Protein AF-A0A060C2B7-F1 (afdb_monomer_lite)

Structure (mmCIF, N/CA/C/O backbone):
data_AF-A0A060C2B7-F1
#
_entry.id   AF-A0A060C2B7-F1
#
loop_
_atom_site.group_PDB
_atom_site.id
_atom_site.type_symbol
_atom_site.label_atom_id
_atom_site.label_alt_id
_atom_site.label_comp_id
_atom_site.label_asym_id
_atom_site.label_entity_id
_atom_site.label_seq_id
_atom_site.pdbx_PDB_ins_code
_atom_site.Cartn_x
_atom_site.Cartn_y
_atom_site.Cartn_z
_atom_site.occupancy
_atom_site.B_iso_or_equiv
_atom_site.auth_seq_id
_atom_site.auth_comp_id
_atom_site.auth_asym_id
_atom_site.auth_atom_id
_atom_site.pdbx_PDB_model_num
ATOM 1 N N . MET A 1 1 ? 0.358 -2.311 -1.365 1.00 93.38 1 MET A N 1
ATOM 2 C CA . MET A 1 1 ? -0.606 -1.192 -1.359 1.00 93.38 1 MET A CA 1
ATOM 3 C C . MET A 1 1 ? 0.187 0.089 -1.467 1.00 93.38 1 MET A C 1
ATOM 5 O O . MET A 1 1 ? 1.203 0.197 -0.792 1.00 93.38 1 MET A O 1
ATOM 9 N N . TYR A 1 2 ? -0.268 1.014 -2.302 1.00 96.44 2 TYR A N 1
ATOM 10 C CA . TYR A 1 2 ? 0.296 2.353 -2.413 1.00 96.44 2 TYR A CA 1
ATOM 11 C C . TYR A 1 2 ? -0.747 3.381 -1.995 1.00 96.44 2 TYR A C 1
ATOM 13 O O . TYR A 1 2 ? -1.914 3.257 -2.367 1.00 96.44 2 TYR A O 1
ATOM 21 N N . VAL A 1 3 ? -0.301 4.384 -1.244 1.00 96.44 3 VAL A N 1
ATOM 22 C CA . VAL A 1 3 ? -1.091 5.552 -0.849 1.00 96.44 3 VAL A CA 1
ATOM 23 C C . VAL A 1 3 ? -0.343 6.772 -1.369 1.00 96.44 3 VAL A C 1
ATOM 25 O O . VAL A 1 3 ? 0.573 7.247 -0.698 1.00 96.44 3 VAL A O 1
ATOM 28 N N . PRO A 1 4 ? -0.603 7.205 -2.614 1.00 95.50 4 PRO A N 1
ATOM 29 C CA . PRO A 1 4 ? 0.105 8.338 -3.183 1.00 95.50 4 PRO A CA 1
ATOM 30 C C . PRO A 1 4 ? -0.215 9.594 -2.384 1.00 95.50 4 PRO A C 1
ATOM 32 O O . PRO A 1 4 ? -1.386 9.944 -2.219 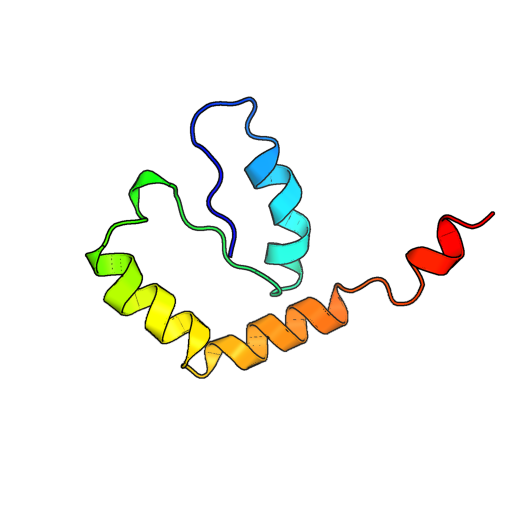1.00 95.50 4 PRO A O 1
ATOM 35 N N . TYR A 1 5 ? 0.828 10.277 -1.925 1.00 92.44 5 TYR A N 1
ATOM 36 C CA . TYR A 1 5 ? 0.669 11.550 -1.240 1.00 92.44 5 TYR A CA 1
ATOM 37 C C . TYR A 1 5 ? 0.008 12.558 -2.200 1.00 92.44 5 TYR A C 1
ATOM 39 O O . TYR A 1 5 ? 0.472 12.705 -3.337 1.00 92.44 5 TYR A O 1
ATOM 47 N N . PRO A 1 6 ? -1.079 13.242 -1.796 1.00 86.25 6 PRO A N 1
ATOM 48 C CA . PRO A 1 6 ? -1.865 14.080 -2.701 1.00 86.25 6 PRO A CA 1
ATOM 49 C C . PRO A 1 6 ? -1.119 15.350 -3.120 1.00 86.25 6 PRO A C 1
ATOM 51 O O . PRO A 1 6 ? -1.486 15.981 -4.110 1.00 86.25 6 PRO A O 1
ATOM 54 N N . HIS A 1 7 ? -0.063 15.721 -2.391 1.00 87.56 7 HIS A N 1
ATOM 55 C CA . HIS A 1 7 ? 0.789 16.849 -2.730 1.00 87.56 7 HIS A CA 1
ATOM 56 C C . HIS A 1 7 ? 2.047 16.361 -3.455 1.00 87.56 7 HIS A C 1
ATOM 58 O O . HIS A 1 7 ? 2.828 15.570 -2.935 1.00 87.56 7 HIS A O 1
ATOM 64 N N . GLY A 1 8 ? 2.258 16.843 -4.675 1.00 85.94 8 GLY A N 1
ATOM 65 C CA . GLY A 1 8 ? 3.392 16.464 -5.510 1.00 85.94 8 GLY A CA 1
ATOM 66 C C . GLY A 1 8 ? 3.043 16.556 -6.990 1.00 85.94 8 GLY A C 1
ATOM 67 O O . GLY A 1 8 ? 1.974 17.029 -7.364 1.00 85.94 8 GLY A O 1
ATOM 68 N N . ASN A 1 9 ? 3.942 16.072 -7.839 1.00 91.56 9 ASN A N 1
ATOM 69 C CA . ASN A 1 9 ? 3.766 16.023 -9.295 1.00 91.56 9 ASN A CA 1
ATOM 70 C C . ASN A 1 9 ? 2.992 14.777 -9.783 1.00 91.56 9 ASN A C 1
ATOM 72 O O . ASN A 1 9 ? 2.917 14.533 -10.982 1.00 91.56 9 ASN A O 1
ATOM 76 N N . GLY A 1 10 ? 2.440 13.969 -8.870 1.00 93.00 10 GLY A N 1
ATOM 77 C CA . GLY A 1 10 ? 1.698 12.747 -9.201 1.00 93.00 10 GLY A CA 1
ATOM 78 C C . GLY A 1 10 ? 2.564 11.528 -9.543 1.00 93.00 10 GLY A C 1
ATOM 79 O O . GLY A 1 10 ? 2.024 10.442 -9.761 1.00 93.00 10 GLY A O 1
ATOM 80 N N . GLU A 1 11 ? 3.894 11.649 -9.528 1.00 95.56 11 GLU A N 1
ATOM 81 C CA . GLU A 1 11 ? 4.796 10.552 -9.908 1.00 95.56 11 GLU A CA 1
ATOM 82 C C . GLU A 1 11 ? 4.655 9.314 -9.021 1.00 95.56 11 GLU A C 1
ATOM 84 O O . GLU A 1 11 ? 4.848 8.199 -9.493 1.00 95.56 11 GLU A O 1
ATOM 89 N N . GLN A 1 12 ? 4.247 9.466 -7.758 1.00 95.31 12 GLN A N 1
ATOM 90 C CA . GLN A 1 12 ? 4.012 8.314 -6.883 1.00 95.31 12 GLN A CA 1
ATOM 91 C C . GLN A 1 12 ? 2.918 7.382 -7.425 1.00 95.31 12 GLN A C 1
ATOM 93 O O . GLN A 1 12 ? 3.079 6.161 -7.396 1.00 95.31 12 GLN A O 1
ATOM 98 N N . ALA A 1 13 ? 1.825 7.941 -7.955 1.00 94.38 13 ALA A N 1
ATOM 99 C CA . ALA A 1 13 ? 0.760 7.149 -8.566 1.00 94.38 13 ALA A CA 1
ATOM 100 C C . ALA A 1 13 ? 1.234 6.506 -9.879 1.00 94.38 13 ALA A C 1
ATOM 102 O O . ALA A 1 13 ? 0.961 5.331 -10.129 1.00 94.38 13 ALA A O 1
ATOM 103 N N . LEU A 1 14 ? 2.007 7.244 -10.684 1.00 94.81 14 LEU A N 1
ATOM 104 C CA . LEU A 1 14 ? 2.591 6.723 -11.923 1.00 94.81 14 LEU A CA 1
ATOM 105 C C . LEU A 1 14 ? 3.522 5.535 -11.647 1.00 94.81 14 LEU A C 1
ATOM 107 O O . LEU A 1 14 ? 3.351 4.475 -12.248 1.00 94.81 14 LEU A O 1
ATOM 111 N N . ASN A 1 15 ? 4.416 5.656 -10.666 1.00 93.06 15 ASN A N 1
ATOM 112 C CA . ASN A 1 15 ? 5.349 4.598 -10.271 1.00 93.06 15 ASN A CA 1
ATOM 113 C C . ASN A 1 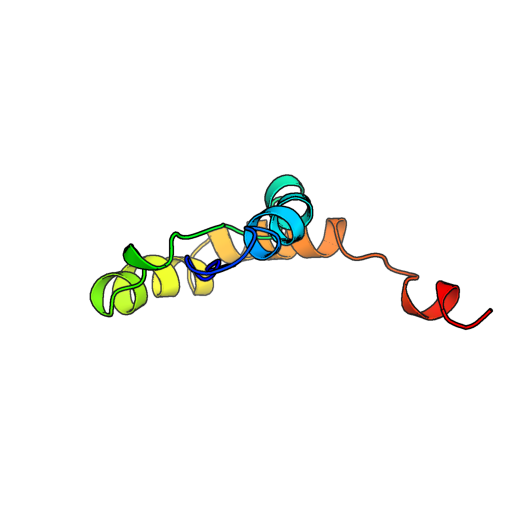15 ? 4.636 3.329 -9.775 1.00 93.06 15 ASN A C 1
ATOM 115 O O . ASN A 1 15 ? 5.141 2.223 -9.959 1.00 93.06 15 ASN A O 1
ATOM 119 N N . ALA A 1 16 ? 3.447 3.466 -9.184 1.00 95.50 16 ALA A N 1
ATOM 120 C CA . ALA A 1 16 ? 2.642 2.332 -8.735 1.00 95.50 16 ALA A CA 1
ATOM 121 C C . ALA A 1 16 ? 1.907 1.604 -9.879 1.00 95.50 16 ALA A C 1
ATOM 123 O O . ALA A 1 16 ? 1.464 0.469 -9.691 1.00 95.50 16 ALA A O 1
ATOM 124 N N . THR A 1 17 ? 1.777 2.219 -11.061 1.00 95.56 17 THR A N 1
ATOM 125 C CA . THR A 1 17 ? 0.934 1.711 -12.161 1.00 95.56 17 THR A CA 1
ATOM 126 C C . THR A 1 17 ? 1.361 0.322 -12.630 1.00 95.56 17 THR A C 1
ATOM 128 O O . THR A 1 17 ? 0.509 -0.540 -12.828 1.00 95.56 17 THR A O 1
ATOM 131 N N . SER A 1 18 ? 2.665 0.064 -12.762 1.00 94.31 18 SER A N 1
ATOM 132 C CA . SER A 1 18 ? 3.174 -1.242 -13.209 1.00 94.31 18 SER A CA 1
ATOM 133 C C . SER A 1 18 ? 2.861 -2.360 -12.209 1.00 94.31 18 SER A C 1
ATOM 135 O O . SER A 1 18 ? 2.437 -3.447 -12.601 1.00 94.31 18 SER A O 1
ATOM 137 N N . ALA A 1 19 ? 2.996 -2.082 -10.910 1.00 94.94 19 ALA A N 1
ATOM 138 C CA . ALA A 1 19 ? 2.660 -3.025 -9.850 1.00 94.94 19 ALA A CA 1
ATOM 139 C C . ALA A 1 19 ? 1.150 -3.303 -9.799 1.00 94.94 19 ALA A C 1
ATOM 141 O O . ALA A 1 19 ? 0.738 -4.454 -9.653 1.00 94.94 19 ALA A O 1
ATOM 142 N N . VAL A 1 20 ? 0.319 -2.270 -9.957 1.00 96.19 20 VAL A N 1
ATOM 143 C CA . VAL A 1 20 ? -1.142 -2.423 -10.015 1.00 96.19 20 VAL A CA 1
ATOM 144 C C . VAL A 1 20 ? -1.555 -3.232 -11.247 1.00 96.19 20 VAL A C 1
ATOM 146 O O . VAL A 1 20 ? -2.320 -4.184 -11.118 1.00 96.19 20 VAL A O 1
ATOM 149 N N . ALA A 1 21 ? -0.987 -2.935 -12.419 1.00 95.62 21 ALA A N 1
ATOM 150 C CA . ALA A 1 21 ? -1.259 -3.666 -13.657 1.00 95.62 21 ALA A CA 1
ATOM 151 C C . ALA A 1 21 ? -0.862 -5.151 -13.572 1.00 95.62 21 ALA A C 1
ATOM 153 O O . ALA A 1 21 ? -1.551 -6.009 -14.119 1.00 95.62 21 ALA A O 1
ATOM 154 N N . ALA A 1 22 ? 0.207 -5.480 -12.842 1.00 95.38 22 ALA A N 1
ATOM 155 C CA . ALA A 1 22 ? 0.613 -6.865 -12.600 1.00 95.38 22 ALA A CA 1
ATOM 156 C C . ALA A 1 22 ? -0.278 -7.613 -11.583 1.00 95.38 22 ALA A C 1
ATOM 158 O O . ALA A 1 22 ? -0.099 -8.819 -11.360 1.00 95.38 22 ALA A O 1
ATOM 159 N N . GLY A 1 23 ? -1.218 -6.907 -10.944 1.00 96.12 23 GLY A N 1
ATOM 160 C CA . GLY A 1 23 ? -1.999 -7.409 -9.817 1.00 96.12 23 GLY A CA 1
ATOM 161 C C . GLY A 1 23 ? -1.164 -7.581 -8.547 1.00 96.12 23 GLY A C 1
ATOM 162 O O . GLY A 1 23 ? -1.545 -8.358 -7.682 1.00 96.12 23 GLY A O 1
ATOM 163 N N . ALA A 1 24 ? -0.013 -6.911 -8.445 1.00 96.06 24 ALA A N 1
ATOM 164 C CA . ALA A 1 24 ? 0.897 -6.979 -7.301 1.00 96.06 24 ALA A CA 1
ATOM 165 C C . ALA A 1 24 ? 0.534 -5.985 -6.186 1.00 96.06 24 ALA A C 1
ATOM 167 O O . ALA A 1 24 ? 0.981 -6.116 -5.046 1.00 96.06 24 ALA A O 1
ATOM 168 N N . ALA A 1 25 ? -0.253 -4.958 -6.508 1.00 96.25 25 ALA A N 1
ATOM 169 C CA . ALA A 1 25 ? -0.638 -3.917 -5.570 1.00 96.25 25 ALA A CA 1
ATOM 170 C C . ALA A 1 25 ? -2.024 -3.348 -5.885 1.00 96.25 25 ALA A C 1
ATOM 172 O O . ALA A 1 25 ? -2.516 -3.440 -7.004 1.00 96.25 25 ALA A O 1
ATOM 173 N N . ILE A 1 26 ? -2.610 -2.702 -4.879 1.00 96.38 26 ILE A N 1
ATOM 174 C CA . ILE A 1 26 ? -3.736 -1.7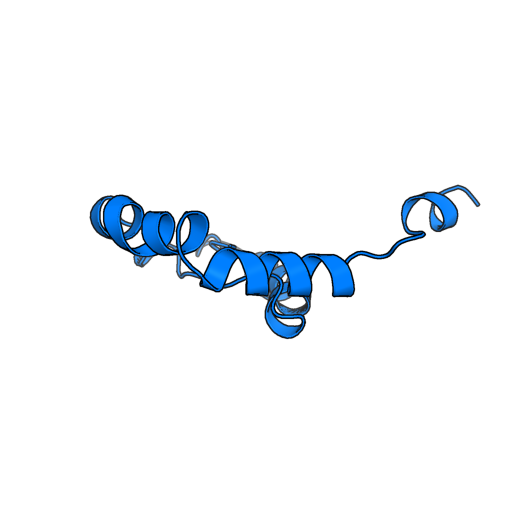79 -5.029 1.00 96.38 26 ILE A CA 1
ATOM 175 C C . ILE A 1 26 ? -3.265 -0.357 -4.727 1.00 96.38 26 ILE A C 1
ATOM 177 O O . ILE A 1 26 ? -2.305 -0.170 -3.965 1.00 96.38 26 ILE A O 1
ATOM 181 N N . LEU A 1 27 ? -3.962 0.620 -5.296 1.00 96.50 27 LEU A N 1
ATOM 182 C CA . LEU A 1 27 ? -3.795 2.038 -5.005 1.00 96.50 27 LEU A CA 1
ATOM 183 C C . LEU A 1 27 ? -5.005 2.504 -4.193 1.00 96.50 27 LEU A C 1
ATOM 185 O O . LEU A 1 27 ? -6.140 2.242 -4.583 1.00 96.50 27 LEU A O 1
ATOM 189 N N . VAL A 1 28 ? -4.752 3.159 -3.066 1.00 96.69 28 VAL A N 1
ATOM 190 C CA . VAL A 1 28 ? -5.776 3.716 -2.173 1.00 96.69 28 VAL A CA 1
ATOM 191 C C . VAL A 1 28 ? -5.524 5.213 -2.091 1.00 96.69 28 VAL A C 1
ATOM 193 O O . VAL A 1 28 ? -4.366 5.629 -1.994 1.00 96.69 28 VAL A O 1
ATOM 196 N N . LYS A 1 29 ? -6.568 6.041 -2.181 1.00 95.31 29 LYS A N 1
ATOM 197 C CA . LYS A 1 29 ? -6.363 7.490 -2.070 1.00 95.31 29 LYS A CA 1
ATOM 198 C C . LYS A 1 29 ? -6.004 7.834 -0.632 1.00 95.31 29 LYS A C 1
ATOM 200 O O . LYS A 1 29 ? -6.585 7.287 0.295 1.00 95.31 29 LYS A O 1
ATOM 205 N N . ASP A 1 30 ? -5.108 8.794 -0.452 1.00 95.56 30 ASP A N 1
ATOM 206 C CA . ASP A 1 30 ? -4.685 9.267 0.870 1.00 95.56 30 ASP A CA 1
ATOM 207 C C . ASP A 1 30 ? -5.865 9.613 1.792 1.00 95.56 30 ASP A C 1
ATOM 209 O O . ASP A 1 30 ? -5.974 9.081 2.891 1.00 95.56 30 ASP A O 1
ATOM 213 N N . GLN A 1 31 ? -6.839 10.369 1.280 1.00 95.62 31 GLN A N 1
ATOM 214 C CA . GLN A 1 31 ? -8.053 10.746 2.017 1.00 95.62 31 GLN A CA 1
ATOM 215 C C . GLN A 1 31 ? -8.963 9.568 2.425 1.00 95.62 31 GLN A C 1
ATOM 217 O O . GLN A 1 31 ? -9.848 9.740 3.260 1.00 95.62 31 GLN A O 1
ATOM 222 N N . GLU A 1 32 ? -8.801 8.391 1.815 1.00 95.81 32 GLU A N 1
ATOM 223 C CA . GLU A 1 32 ? -9.570 7.183 2.147 1.00 95.81 32 GLU A CA 1
ATOM 224 C C . GLU A 1 32 ? -8.907 6.395 3.291 1.00 95.81 32 GLU A C 1
ATOM 226 O O . GLU A 1 32 ? -9.564 5.591 3.957 1.00 95.81 32 GLU A O 1
ATOM 231 N N . VAL A 1 33 ? -7.624 6.653 3.575 1.00 95.88 33 VAL A N 1
ATOM 232 C CA . VAL A 1 33 ? -6.878 5.983 4.643 1.00 95.88 33 VAL A CA 1
ATOM 233 C C . VAL A 1 33 ? -7.243 6.599 5.991 1.00 95.88 33 VAL A C 1
ATOM 235 O O . VAL A 1 33 ? -6.649 7.560 6.472 1.00 95.88 33 VAL A O 1
ATOM 238 N N . THR A 1 34 ? -8.245 6.001 6.625 1.00 97.50 34 THR A N 1
ATOM 239 C CA . THR A 1 34 ? -8.723 6.361 7.964 1.00 97.50 34 THR A CA 1
ATOM 240 C C . THR A 1 34 ? -8.442 5.237 8.969 1.00 97.50 34 THR A C 1
ATOM 242 O O . THR A 1 34 ? -8.214 4.094 8.564 1.00 97.50 34 THR A O 1
ATOM 245 N N . PRO A 1 35 ? -8.514 5.489 10.291 1.00 98.00 35 PRO A N 1
ATOM 246 C CA . PRO A 1 35 ? -8.414 4.422 11.292 1.00 98.00 35 PRO A CA 1
ATOM 247 C C . PRO A 1 35 ? -9.468 3.317 11.115 1.00 98.00 35 PRO A C 1
ATOM 249 O O . PRO A 1 35 ? -9.188 2.142 11.359 1.00 98.00 35 PRO A O 1
ATOM 252 N N . HIS A 1 36 ? -10.671 3.679 10.655 1.00 97.62 36 HIS A N 1
ATOM 253 C CA . HIS A 1 36 ? -11.712 2.701 10.352 1.00 97.62 36 HIS A CA 1
ATOM 254 C C . HIS A 1 36 ? -11.285 1.814 9.183 1.00 97.62 36 HIS A C 1
ATOM 256 O O . HIS A 1 36 ? -11.145 0.613 9.373 1.00 97.62 36 HIS A O 1
ATOM 262 N N . TRP A 1 37 ? -10.938 2.421 8.047 1.00 96.69 37 TRP A N 1
ATOM 263 C CA . TRP A 1 37 ? -10.436 1.711 6.869 1.00 96.69 37 TRP A CA 1
ATOM 264 C C . TRP A 1 37 ? -9.234 0.800 7.193 1.00 96.69 37 TRP A C 1
ATOM 266 O O . TRP A 1 37 ? -9.137 -0.326 6.711 1.00 96.69 37 TRP A O 1
ATOM 276 N N . ALA A 1 38 ? -8.326 1.241 8.069 1.00 95.75 38 ALA A N 1
ATOM 277 C CA . ALA A 1 38 ? -7.183 0.433 8.489 1.00 95.75 38 ALA A CA 1
ATOM 278 C C . ALA A 1 38 ? -7.593 -0.807 9.311 1.00 95.75 38 ALA A C 1
ATOM 280 O O . ALA A 1 38 ? -7.013 -1.882 9.156 1.00 95.75 38 ALA A O 1
ATOM 281 N N . SER A 1 39 ? -8.592 -0.674 10.185 1.00 97.06 39 SER A N 1
ATOM 282 C CA . SER A 1 39 ? -9.083 -1.787 11.011 1.00 97.06 39 SER A CA 1
ATOM 283 C C . SER A 1 39 ? -10.026 -2.735 10.263 1.00 97.06 39 SER A C 1
ATOM 285 O O . SER A 1 39 ? -10.223 -3.862 10.717 1.00 97.06 39 SER A O 1
ATOM 287 N N . THR A 1 40 ? -10.557 -2.322 9.109 1.00 96.38 40 THR A N 1
ATOM 288 C CA . THR A 1 40 ? -11.430 -3.133 8.251 1.00 96.38 40 THR A CA 1
ATOM 289 C C . THR A 1 40 ? -10.709 -3.625 7.000 1.00 96.38 40 THR A C 1
ATOM 291 O O . THR A 1 40 ? -10.347 -4.797 6.901 1.00 96.38 40 THR A O 1
ATOM 294 N N . ASP A 1 41 ? -10.477 -2.734 6.045 1.00 96.12 41 ASP A N 1
ATOM 295 C CA . ASP A 1 41 ? -10.072 -3.048 4.680 1.00 96.12 41 ASP A CA 1
ATOM 296 C C . ASP A 1 41 ? -8.612 -3.470 4.608 1.00 96.12 41 ASP A C 1
ATOM 298 O O . ASP A 1 41 ? -8.291 -4.484 3.988 1.00 96.12 41 ASP A O 1
ATOM 302 N N . LEU A 1 42 ? -7.720 -2.744 5.289 1.00 95.62 42 LEU A N 1
ATOM 303 C CA . LEU A 1 42 ? -6.315 -3.142 5.350 1.00 95.62 42 LEU A CA 1
ATOM 304 C C . LEU A 1 42 ? -6.164 -4.495 6.048 1.00 95.62 42 LEU A C 1
ATOM 306 O O . LEU A 1 42 ? -5.409 -5.345 5.575 1.00 95.62 42 LEU A O 1
ATOM 310 N N . LEU A 1 43 ? -6.900 -4.717 7.142 1.00 96.06 43 LEU A N 1
ATOM 311 C CA . LEU A 1 43 ? -6.874 -5.991 7.852 1.00 96.06 43 LEU A CA 1
ATOM 312 C C . LEU A 1 43 ? -7.383 -7.132 6.958 1.00 96.06 43 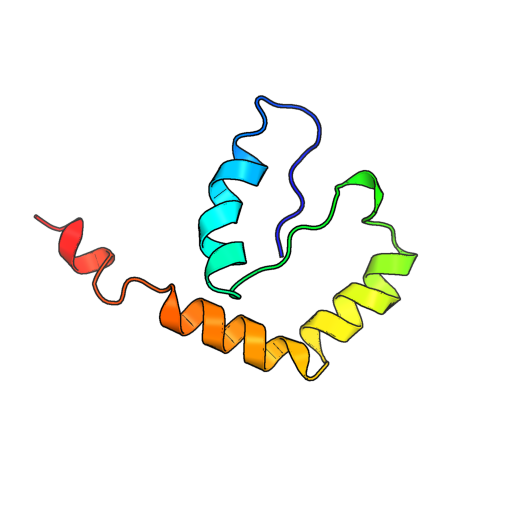LEU A C 1
ATOM 314 O O . LEU A 1 43 ? -6.725 -8.171 6.859 1.00 96.06 43 LEU A O 1
ATOM 318 N N . ALA A 1 44 ? -8.498 -6.929 6.254 1.00 95.06 44 ALA A N 1
ATOM 319 C CA . ALA A 1 44 ? -9.024 -7.888 5.285 1.00 95.06 44 ALA A CA 1
ATOM 320 C C . ALA A 1 44 ? -8.037 -8.145 4.133 1.00 95.06 44 ALA A C 1
ATOM 322 O O . ALA A 1 44 ? -7.884 -9.283 3.695 1.00 95.06 44 ALA A O 1
ATOM 323 N N . LEU A 1 45 ? -7.304 -7.125 3.683 1.00 94.56 45 LEU A N 1
ATOM 324 C CA . LEU A 1 45 ? -6.311 -7.251 2.618 1.00 94.56 45 LEU A CA 1
ATOM 325 C C . LEU A 1 45 ? -5.119 -8.131 3.023 1.00 94.56 45 LEU A C 1
ATOM 327 O O . LEU A 1 45 ? -4.619 -8.896 2.198 1.00 94.56 45 LEU A O 1
ATOM 331 N N . ILE A 1 46 ? -4.649 -8.028 4.273 1.00 93.44 46 ILE A N 1
ATOM 332 C CA . ILE A 1 46 ? -3.463 -8.763 4.758 1.00 93.44 46 ILE A CA 1
ATOM 333 C C . ILE A 1 46 ? -3.790 -10.128 5.385 1.00 93.44 46 ILE A C 1
ATOM 335 O O . ILE A 1 46 ? -2.898 -10.972 5.513 1.00 93.44 46 ILE A O 1
ATOM 339 N N . THR A 1 47 ? -5.042 -10.361 5.783 1.00 95.06 47 THR A N 1
ATOM 340 C CA . THR A 1 47 ? -5.486 -11.635 6.384 1.00 95.06 47 THR A CA 1
ATOM 341 C C . THR A 1 47 ? -6.388 -12.458 5.470 1.00 95.06 47 THR A C 1
ATOM 343 O O . THR A 1 47 ? -6.503 -13.666 5.657 1.00 95.06 47 THR A O 1
ATOM 346 N N . GLY A 1 48 ? -7.015 -11.823 4.482 1.00 94.06 48 GLY A N 1
ATOM 347 C CA . GLY A 1 48 ? -7.999 -12.437 3.607 1.00 94.06 48 GLY A CA 1
ATOM 348 C C . GLY A 1 48 ? -7.413 -13.073 2.343 1.00 94.06 48 GLY A C 1
ATOM 349 O O . GLY A 1 48 ? -6.215 -12.969 2.058 1.00 94.06 48 GLY A O 1
ATOM 350 N N . PRO A 1 49 ? -8.279 -13.700 1.528 1.00 92.69 49 PRO A N 1
ATOM 351 C CA . PRO A 1 49 ? -7.878 -14.476 0.350 1.00 92.69 49 PRO A CA 1
ATOM 352 C C . PRO A 1 49 ? -7.167 -13.631 -0.718 1.00 92.69 49 PRO A C 1
ATOM 354 O O . PRO A 1 49 ? -6.357 -14.137 -1.493 1.00 92.69 49 PRO A O 1
ATOM 357 N N . GLN A 1 50 ? -7.420 -12.320 -0.744 1.00 92.62 50 GLN A N 1
ATOM 358 C CA . GLN A 1 50 ? -6.801 -11.406 -1.701 1.00 92.62 50 GLN A CA 1
ATOM 359 C C . GLN A 1 50 ? -5.281 -11.276 -1.509 1.00 92.62 50 GLN A C 1
ATOM 361 O O . GLN A 1 50 ? -4.569 -10.980 -2.474 1.00 92.62 50 GLN A O 1
ATOM 366 N N . ARG A 1 51 ? -4.763 -11.555 -0.303 1.00 94.94 51 ARG A N 1
ATOM 367 C CA . ARG A 1 51 ? -3.322 -11.546 -0.019 1.00 94.94 51 ARG A CA 1
ATOM 368 C C . ARG A 1 51 ? -2.544 -12.455 -0.965 1.00 94.94 51 ARG A C 1
ATOM 370 O O . ARG A 1 51 ? -1.484 -12.059 -1.446 1.00 94.94 51 ARG A O 1
ATOM 377 N N . GLU A 1 52 ? -3.047 -13.659 -1.227 1.00 95.19 52 GLU A N 1
ATOM 378 C CA . GLU A 1 52 ? -2.350 -14.627 -2.079 1.00 95.19 52 GLU A CA 1
ATOM 379 C C . GLU A 1 52 ? -2.306 -14.168 -3.536 1.00 95.19 52 GLU A C 1
ATOM 381 O O . GLU A 1 52 ? -1.257 -14.249 -4.172 1.00 95.19 52 GLU A O 1
ATOM 386 N N . SER A 1 53 ? -3.403 -13.593 -4.038 1.00 94.50 53 SER A N 1
ATOM 387 C CA . SER A 1 53 ? -3.454 -13.021 -5.388 1.00 94.50 53 SER A CA 1
ATOM 388 C C . SER A 1 53 ? -2.454 -11.876 -5.565 1.00 94.50 53 SER A C 1
ATOM 390 O O . SER A 1 53 ? -1.768 -11.816 -6.586 1.00 94.50 53 SER A O 1
ATOM 392 N N . LEU A 1 54 ? -2.350 -10.979 -4.578 1.00 95.44 54 LEU A N 1
ATOM 393 C CA . LEU A 1 54 ? -1.381 -9.879 -4.600 1.00 95.44 54 LEU A CA 1
ATOM 394 C C . LEU A 1 54 ? 0.059 -10.392 -4.533 1.00 95.44 54 LEU A C 1
ATOM 396 O O . LEU A 1 54 ? 0.923 -9.922 -5.273 1.00 95.44 54 LEU A O 1
ATOM 400 N N . ALA A 1 55 ? 0.317 -11.387 -3.679 1.00 94.00 55 ALA A N 1
ATOM 401 C CA . ALA A 1 55 ? 1.626 -12.024 -3.585 1.00 94.00 55 ALA A CA 1
ATOM 402 C C . ALA A 1 55 ? 2.024 -12.686 -4.910 1.00 94.00 55 ALA A C 1
ATOM 404 O O . ALA A 1 55 ? 3.170 -12.565 -5.340 1.00 94.00 55 ALA A O 1
ATOM 405 N N . GLU A 1 56 ? 1.086 -13.343 -5.589 1.00 94.38 56 GLU A N 1
ATOM 406 C CA . GLU A 1 56 ? 1.339 -13.958 -6.887 1.00 94.38 56 GLU A CA 1
ATOM 407 C C . GLU A 1 56 ? 1.579 -12.914 -7.987 1.00 94.38 56 GLU A C 1
ATOM 409 O O . GLU A 1 56 ? 2.524 -13.042 -8.767 1.00 94.38 56 GLU A O 1
ATOM 414 N N . GLY A 1 57 ? 0.806 -11.824 -8.005 1.00 94.50 57 GLY A N 1
ATOM 415 C CA . GLY A 1 57 ? 1.086 -10.676 -8.870 1.00 94.50 57 GLY A CA 1
ATOM 416 C C . GLY A 1 57 ? 2.487 -10.108 -8.651 1.00 94.50 57 GLY A C 1
ATOM 417 O O . GLY A 1 57 ? 3.214 -9.865 -9.615 1.00 94.50 57 GLY A O 1
ATOM 418 N N . ALA A 1 58 ? 2.912 -9.985 -7.392 1.00 93.25 58 ALA A N 1
ATOM 419 C CA . ALA A 1 58 ? 4.253 -9.526 -7.045 1.00 93.25 58 ALA A CA 1
ATOM 420 C C . ALA A 1 58 ? 5.344 -10.496 -7.520 1.00 93.25 58 ALA A C 1
ATOM 422 O O . ALA A 1 58 ? 6.353 -10.049 -8.059 1.00 93.25 58 ALA A O 1
ATOM 423 N N . ARG A 1 59 ? 5.142 -11.815 -7.396 1.00 92.88 59 ARG A N 1
ATOM 424 C CA . ARG A 1 59 ? 6.094 -12.821 -7.905 1.00 92.88 59 ARG A CA 1
ATOM 425 C C . ARG A 1 59 ? 6.262 -12.756 -9.418 1.00 92.88 59 ARG A C 1
ATOM 427 O O . ARG A 1 59 ? 7.379 -12.926 -9.898 1.00 92.88 59 ARG A O 1
ATOM 434 N N . ARG A 1 60 ? 5.180 -12.507 -10.163 1.00 88.94 60 ARG A N 1
ATOM 435 C CA . ARG A 1 60 ? 5.240 -12.321 -11.622 1.00 88.94 60 ARG A CA 1
ATOM 436 C C . ARG A 1 60 ? 5.922 -11.013 -12.014 1.00 88.94 60 ARG A C 1
ATOM 438 O O . ARG A 1 60 ? 6.635 -10.986 -13.010 1.00 88.94 60 ARG A O 1
ATOM 445 N N . ALA A 1 61 ? 5.694 -9.948 -11.246 1.00 87.62 61 ALA A N 1
ATOM 446 C CA . ALA A 1 61 ? 6.284 -8.632 -11.483 1.00 87.62 61 ALA A CA 1
ATOM 447 C C . ALA A 1 61 ? 7.760 -8.544 -11.061 1.00 87.62 61 ALA A C 1
ATOM 449 O O .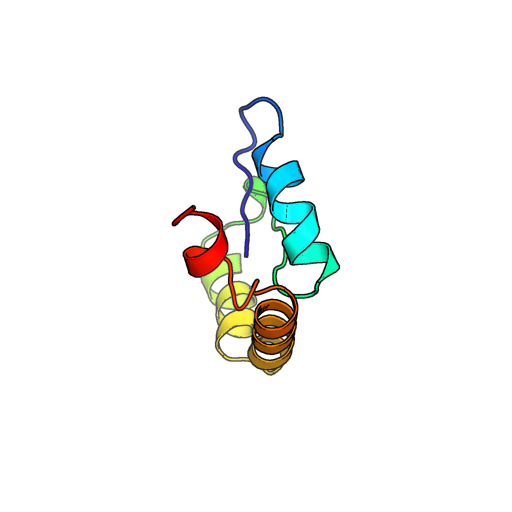 ALA A 1 61 ? 8.492 -7.689 -11.557 1.00 87.62 61 ALA A O 1
ATOM 450 N N . ALA A 1 62 ? 8.199 -9.400 -10.134 1.00 82.50 62 ALA A N 1
ATOM 451 C CA . ALA A 1 62 ? 9.568 -9.418 -9.653 1.00 82.50 62 ALA A CA 1
ATOM 452 C C . ALA A 1 62 ? 10.535 -9.767 -10.793 1.00 82.50 62 ALA A C 1
ATOM 454 O O . ALA A 1 62 ? 10.523 -10.870 -11.343 1.00 82.50 62 ALA A O 1
ATOM 455 N N . ILE A 1 63 ? 11.419 -8.824 -11.114 1.00 68.75 63 ILE A N 1
ATOM 456 C CA . ILE A 1 63 ? 12.540 -9.057 -12.019 1.00 68.75 63 ILE A CA 1
ATOM 457 C C . ILE A 1 63 ? 13.518 -9.990 -11.296 1.00 68.75 63 ILE A C 1
ATOM 459 O O . ILE A 1 63 ? 14.230 -9.572 -10.384 1.00 68.75 63 ILE A O 1
ATOM 463 N N . LYS A 1 64 ? 13.539 -11.270 -11.683 1.00 59.22 64 LYS A N 1
ATOM 464 C CA . LYS A 1 64 ? 14.379 -12.302 -11.048 1.00 59.22 64 LYS A CA 1
ATOM 465 C C . LYS A 1 64 ? 15.892 -12.056 -11.197 1.00 59.22 64 LYS A C 1
ATOM 467 O O . LYS A 1 64 ? 16.655 -12.680 -10.472 1.00 59.22 64 LYS A O 1
ATOM 472 N N . ASP A 1 65 ? 16.321 -11.158 -12.090 1.00 57.34 65 ASP A N 1
ATOM 473 C CA . ASP A 1 65 ? 17.732 -10.844 -12.382 1.00 57.34 65 ASP A CA 1
ATOM 474 C C . ASP A 1 65 ? 18.115 -9.367 -12.141 1.00 57.34 65 ASP A C 1
ATOM 476 O O . ASP A 1 65 ? 19.162 -8.915 -12.606 1.00 57.34 65 ASP A O 1
ATOM 480 N N . GLY A 1 66 ? 17.295 -8.592 -11.418 1.00 54.59 66 GLY A N 1
ATOM 481 C CA . GLY A 1 66 ? 17.506 -7.144 -11.260 1.00 54.59 66 GLY A CA 1
ATOM 482 C C . GLY A 1 66 ? 18.864 -6.779 -10.641 1.00 54.59 66 GLY A C 1
ATOM 483 O O . GLY A 1 66 ? 19.488 -5.798 -11.038 1.00 54.59 66 GLY A O 1
ATOM 484 N N . SER A 1 67 ? 19.366 -7.616 -9.731 1.00 55.75 67 SER A N 1
ATOM 485 C CA . SER A 1 67 ? 20.704 -7.501 -9.140 1.00 55.75 67 SER A CA 1
ATOM 486 C C . SER A 1 67 ? 21.831 -7.899 -10.103 1.00 55.75 67 SER A C 1
ATOM 488 O O . SER A 1 67 ? 22.910 -7.320 -10.035 1.00 55.75 67 SER A O 1
ATOM 490 N N . SER A 1 68 ? 21.594 -8.825 -11.036 1.00 53.38 68 SER A N 1
ATOM 491 C CA . SER A 1 68 ? 22.578 -9.233 -12.051 1.00 53.38 68 SER A CA 1
ATOM 492 C C . SER A 1 68 ? 22.764 -8.184 -13.152 1.00 53.38 68 SER A C 1
ATOM 494 O O . SER A 1 68 ? 23.830 -8.114 -13.752 1.00 53.38 68 SER A O 1
ATOM 496 N N . ARG A 1 69 ? 21.747 -7.353 -13.412 1.00 50.81 69 ARG A N 1
ATOM 497 C CA . ARG A 1 69 ? 21.789 -6.299 -14.443 1.00 50.81 69 ARG A CA 1
ATOM 498 C C . ARG A 1 69 ? 22.478 -5.008 -14.001 1.00 50.81 69 ARG A C 1
ATOM 500 O O . ARG A 1 69 ? 22.926 -4.260 -14.857 1.00 50.81 69 ARG A O 1
ATOM 507 N N . LEU A 1 70 ? 22.553 -4.750 -12.695 1.00 56.19 70 LEU A N 1
ATOM 508 C CA . LEU A 1 70 ? 23.238 -3.583 -12.122 1.00 56.19 70 LEU A CA 1
ATOM 509 C C . LEU A 1 70 ? 24.742 -3.814 -11.894 1.00 56.19 70 LEU A C 1
ATOM 511 O O . LEU A 1 70 ? 25.462 -2.864 -11.611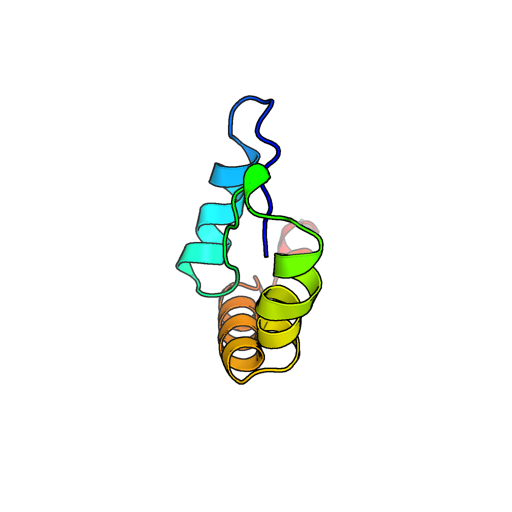 1.00 56.19 70 LEU A O 1
ATOM 515 N N . ALA A 1 71 ? 25.206 -5.064 -11.978 1.00 59.78 71 ALA A N 1
ATOM 516 C CA . ALA A 1 71 ? 26.591 -5.452 -11.710 1.00 59.78 71 ALA A CA 1
ATOM 517 C C . ALA A 1 71 ? 27.515 -5.414 -12.947 1.00 59.78 71 ALA A C 1
ATOM 519 O O . ALA A 1 71 ? 28.652 -5.872 -12.843 1.00 59.78 71 ALA A O 1
ATOM 520 N N . ASN A 1 72 ? 27.042 -4.892 -14.087 1.00 41.56 72 ASN A N 1
ATOM 521 C CA . ASN A 1 72 ? 27.810 -4.742 -15.330 1.00 41.56 72 ASN A CA 1
ATOM 522 C C . ASN A 1 72 ? 28.004 -3.272 -15.697 1.00 41.56 72 ASN A C 1
ATOM 524 O O . ASN A 1 72 ? 26.995 -2.532 -15.665 1.00 41.56 72 ASN A O 1
#

Radius of gyration: 14.56 Å; chains: 1; bounding box: 40×32×27 Å

pLDDT: mean 88.96, std 13.84, range [41.56, 98.0]

Foldseek 3Di:
DFADDPDDPCVSVVVCVLLVVLLQDDYDYNVRDDPVCCVPVVCCCCPHPSVVSNVVSVVVSDPPCPVVVVVD

Sequence (72 aa):
MYVPYPHGNGEQALNATSAVAAGAAILVKDQEVTPHWASTDLLALITGPQRESLAEGARRAAIKDGSSRLAN

Secondary structure (DSSP, 8-state):
-B---SSSSSHHHHHHHHHHHTTS--B--GGG--HHHIIIIIHHHHHSTHHHHHHHHHHHHS-TTHHHHS--

InterPro domains:
  IPR007235 Glycosyl transferase, family 28, C-terminal [PF04101] (2-66)

Organism: NCBI:txid487520